Protein AF-A1VW97-F1 (afdb_monomer_lite)

Sequence (155 aa):
MSLYVEIIRVFLGFLQIPGGCFDFFSPDPTQETAMPTPLPKNRLFPLTAEDKTRLQNLAPLFDIHFRKMDEQTCVLRTMAGAGALELKLPASLAYRRLLSELCEKTVPWIPFHLKESCRDSLLGRSDANLARVAVLYARDRKATRARAAISLCLL

Secondary structure (DSSP, 8-state):
--THHHHHHHHSSS-----------PPP-----------------PPPHHHHHHHHHHGGGGTEEEEE-SSSEEEEEEEETTEEEEEEEEHHHHHHHHHHHHHHHHTTTS---TTS-HHHHHHTS-HHHHHHHHHHHHHHHHHHHHHHHHHHHT-

Structure (mmCIF, N/CA/C/O backbone):
data_AF-A1VW97-F1
#
_entry.id   AF-A1VW97-F1
#
loop_
_atom_site.group_PDB
_atom_site.id
_atom_site.type_symbol
_atom_site.label_atom_id
_atom_site.label_alt_id
_atom_site.label_comp_id
_atom_site.label_asym_id
_atom_site.label_entity_id
_atom_site.label_seq_id
_atom_site.pdbx_PDB_ins_code
_atom_site.Cartn_x
_atom_site.Cartn_y
_atom_site.Cartn_z
_atom_site.occupancy
_atom_site.B_iso_or_equiv
_atom_site.auth_seq_id
_atom_site.auth_comp_id
_atom_site.auth_asym_id
_atom_site.auth_atom_id
_atom_site.pdbx_PDB_model_num
ATOM 1 N N . MET A 1 1 ? -22.162 -6.004 -5.703 1.00 46.34 1 MET A N 1
ATOM 2 C CA . MET A 1 1 ? -20.937 -5.334 -5.210 1.00 46.34 1 MET A CA 1
ATOM 3 C C . MET A 1 1 ? -20.134 -6.311 -4.366 1.00 46.34 1 MET A C 1
ATOM 5 O O . MET A 1 1 ? -20.513 -6.545 -3.229 1.00 46.34 1 MET A O 1
ATOM 9 N N . SER A 1 2 ? -19.072 -6.914 -4.904 1.00 34.50 2 SER A N 1
ATOM 10 C CA . SER A 1 2 ? -18.100 -7.643 -4.076 1.00 34.50 2 SER A CA 1
ATOM 11 C C . SER A 1 2 ? -16.770 -7.796 -4.822 1.00 34.50 2 SER A C 1
ATOM 13 O O . SER A 1 2 ? -16.528 -8.800 -5.483 1.00 34.50 2 SER A O 1
ATOM 15 N N . LEU A 1 3 ? -15.903 -6.780 -4.728 1.00 37.59 3 LEU A N 1
ATOM 16 C CA . LEU A 1 3 ? -14.543 -6.802 -5.300 1.00 37.59 3 LEU A CA 1
ATOM 17 C C . LEU A 1 3 ? -13.615 -7.846 -4.636 1.00 37.59 3 LEU A C 1
ATOM 19 O O . LEU A 1 3 ? -12.496 -8.045 -5.092 1.00 37.59 3 LEU A O 1
ATOM 23 N N . TYR A 1 4 ? -14.063 -8.523 -3.573 1.00 39.34 4 TYR A N 1
ATOM 24 C CA . TYR A 1 4 ? -13.281 -9.543 -2.865 1.00 39.34 4 TYR A CA 1
ATOM 25 C C . TYR A 1 4 ? -13.333 -10.934 -3.515 1.00 39.34 4 TYR A C 1
ATOM 27 O O . TYR A 1 4 ? -12.483 -11.768 -3.220 1.00 39.34 4 TYR A O 1
ATOM 35 N N . VAL A 1 5 ? -14.290 -11.193 -4.415 1.00 39.53 5 VAL A N 1
ATOM 36 C CA . VAL A 1 5 ? -14.403 -12.500 -5.092 1.00 39.53 5 VAL A CA 1
ATOM 37 C C . VAL A 1 5 ? -13.534 -12.568 -6.356 1.00 39.53 5 VAL A C 1
ATOM 39 O O . VAL A 1 5 ? -13.124 -13.655 -6.751 1.00 39.53 5 VAL A O 1
ATOM 42 N N . GLU A 1 6 ? -13.176 -11.433 -6.966 1.00 34.69 6 GLU A N 1
ATOM 43 C CA . GLU A 1 6 ? -12.365 -11.448 -8.194 1.00 34.69 6 GLU A CA 1
ATOM 44 C C . GLU A 1 6 ? -10.866 -11.635 -7.950 1.00 34.69 6 GLU A C 1
ATOM 46 O O . GLU A 1 6 ? -10.216 -12.332 -8.723 1.00 34.69 6 GLU A O 1
ATOM 51 N N . ILE A 1 7 ? -10.314 -11.128 -6.846 1.00 44.75 7 ILE A N 1
ATOM 52 C CA . ILE A 1 7 ? -8.868 -11.256 -6.585 1.00 44.75 7 ILE A CA 1
ATOM 53 C C . ILE A 1 7 ? -8.488 -12.711 -6.249 1.00 44.75 7 ILE A C 1
ATOM 55 O O . ILE A 1 7 ? -7.421 -13.182 -6.636 1.00 44.75 7 ILE A O 1
ATOM 59 N N . ILE A 1 8 ? -9.392 -13.473 -5.622 1.00 40.94 8 ILE A N 1
ATOM 60 C CA . ILE A 1 8 ? -9.174 -14.905 -5.349 1.00 40.94 8 ILE A CA 1
ATOM 61 C C . ILE A 1 8 ? -9.457 -15.769 -6.592 1.00 40.94 8 ILE A C 1
ATOM 63 O O . ILE A 1 8 ? -8.837 -16.819 -6.763 1.00 40.94 8 ILE A O 1
ATOM 67 N N . ARG A 1 9 ? -10.322 -15.320 -7.516 1.00 35.47 9 ARG A N 1
ATOM 68 C CA . ARG A 1 9 ? -10.568 -16.043 -8.777 1.00 35.47 9 ARG A CA 1
ATOM 69 C C . ARG A 1 9 ? -9.397 -15.986 -9.755 1.00 35.47 9 ARG A C 1
ATOM 71 O O . ARG A 1 9 ? -9.195 -16.956 -10.476 1.00 35.47 9 ARG A O 1
ATOM 78 N N . VAL A 1 10 ? -8.596 -14.919 -9.745 1.00 42.53 10 VAL A N 1
ATOM 79 C CA . VAL A 1 10 ? -7.371 -14.860 -10.564 1.00 42.53 10 VAL A CA 1
ATOM 80 C C . VAL A 1 10 ? -6.292 -15.815 -10.028 1.00 42.53 10 VAL A C 1
ATOM 82 O O . VAL A 1 10 ? -5.558 -16.409 -10.812 1.00 42.53 10 VAL A O 1
ATOM 85 N N . PHE A 1 11 ? -6.237 -16.049 -8.712 1.00 40.16 11 PHE A N 1
ATOM 86 C CA . PHE A 1 11 ? -5.213 -16.905 -8.095 1.00 40.16 11 PHE A CA 1
ATOM 87 C C . PHE A 1 11 ? -5.490 -18.416 -8.172 1.00 40.16 11 PHE A C 1
ATOM 89 O O . PHE A 1 11 ? -4.548 -19.202 -8.122 1.00 40.16 11 PHE A O 1
ATOM 96 N N . LEU A 1 12 ? -6.746 -18.845 -8.335 1.00 42.97 12 LEU A N 1
ATOM 97 C CA . LEU A 1 12 ? -7.106 -20.271 -8.454 1.00 42.97 12 LEU A CA 1
ATOM 98 C C . LEU A 1 12 ? -7.302 -20.757 -9.903 1.00 42.97 12 LEU A C 1
ATOM 100 O O . LEU A 1 12 ? -7.566 -21.936 -10.114 1.00 42.97 12 LEU A O 1
ATOM 104 N N . GLY A 1 13 ? -7.147 -19.885 -10.906 1.00 35.50 13 GLY A N 1
ATOM 105 C CA . GLY A 1 13 ? -7.298 -20.238 -12.326 1.00 35.50 13 GLY A CA 1
ATOM 106 C C . GLY A 1 13 ? -6.048 -20.809 -13.010 1.00 35.50 13 GLY A C 1
ATOM 107 O O . GLY A 1 13 ? -6.126 -21.168 -14.179 1.00 35.50 13 GLY A O 1
ATOM 108 N N . PHE A 1 14 ? -4.903 -20.890 -12.321 1.00 41.31 14 PHE A N 1
ATOM 109 C CA . PHE A 1 14 ? -3.604 -21.224 -12.933 1.00 41.31 14 PHE A CA 1
ATOM 110 C C . PHE A 1 14 ? -3.023 -22.601 -12.562 1.00 41.31 14 PHE A C 1
ATOM 112 O O . PHE A 1 14 ? -1.877 -22.891 -12.894 1.00 41.31 14 PHE A O 1
ATOM 119 N N . LEU A 1 15 ? -3.800 -23.484 -11.928 1.00 39.78 15 LEU A N 1
ATOM 120 C CA . LEU A 1 15 ? -3.417 -24.888 -11.713 1.00 39.78 15 LEU A CA 1
ATOM 121 C C . LEU A 1 15 ? -4.240 -25.808 -12.617 1.00 39.78 15 LEU A C 1
ATOM 123 O O . LEU A 1 15 ? -5.066 -26.600 -12.175 1.00 39.78 15 LEU A O 1
ATOM 127 N N . GLN A 1 16 ? -4.004 -25.680 -13.920 1.00 37.78 16 GLN A N 1
ATOM 128 C CA . GLN A 1 16 ? -4.464 -26.637 -14.918 1.00 37.78 16 GLN A CA 1
ATOM 129 C C . GLN A 1 16 ? -3.447 -27.785 -14.960 1.00 37.78 16 GLN A C 1
ATOM 131 O O . GLN A 1 16 ? -2.456 -27.736 -15.684 1.00 37.78 16 GLN A O 1
ATOM 136 N N . ILE A 1 17 ? -3.657 -28.794 -14.113 1.00 43.38 17 ILE A N 1
ATOM 137 C CA . ILE A 1 17 ? -2.940 -30.072 -14.185 1.00 43.38 17 ILE A CA 1
ATOM 138 C C . ILE A 1 17 ? -3.650 -30.920 -15.253 1.00 43.38 17 ILE A C 1
ATOM 140 O O . ILE A 1 17 ? -4.843 -31.191 -15.097 1.00 43.38 17 ILE A O 1
ATOM 144 N N . PRO A 1 18 ? -2.983 -31.336 -16.345 1.00 39.66 18 PRO A N 1
ATOM 145 C CA . PRO A 1 18 ? -3.565 -32.267 -17.294 1.00 39.66 18 PRO A CA 1
ATOM 146 C C . PRO A 1 18 ? -3.349 -33.696 -16.783 1.00 39.66 18 PRO A C 1
ATOM 148 O O . PRO A 1 18 ? -2.216 -34.129 -16.596 1.00 39.66 18 PRO A O 1
ATOM 151 N N . GLY A 1 19 ? -4.439 -34.438 -16.600 1.00 45.88 19 GLY A N 1
ATOM 152 C CA . GLY A 1 19 ? -4.399 -35.889 -16.415 1.00 45.88 19 GLY A CA 1
ATOM 153 C C . GLY A 1 19 ? -4.612 -36.354 -14.976 1.00 45.88 19 GLY A C 1
ATOM 154 O O . GLY A 1 19 ? -3.752 -36.207 -14.116 1.00 45.88 19 GLY A O 1
ATOM 155 N N . GLY A 1 20 ? -5.761 -36.985 -14.746 1.00 37.09 20 GLY A N 1
ATOM 156 C CA . GLY A 1 20 ? -6.056 -37.747 -13.536 1.00 37.09 20 GLY A CA 1
ATOM 157 C C . GLY A 1 20 ? -7.517 -38.181 -13.535 1.00 37.09 20 GLY A C 1
ATOM 158 O O . GLY A 1 20 ? -8.399 -37.329 -13.543 1.00 37.09 20 GLY A O 1
ATOM 159 N N . CYS A 1 21 ? -7.752 -39.490 -13.612 1.00 38.28 21 CYS A N 1
ATOM 160 C CA . CYS A 1 21 ? -9.051 -40.138 -13.785 1.00 38.28 21 CYS A CA 1
ATOM 161 C C . CYS A 1 21 ? -10.133 -39.646 -12.813 1.00 38.28 21 CYS A C 1
ATOM 163 O O . CYS A 1 21 ? -9.917 -39.569 -11.606 1.00 38.28 21 CYS A O 1
ATOM 165 N N . PHE A 1 22 ? -11.320 -39.380 -13.359 1.00 38.72 22 PHE A N 1
ATOM 166 C CA . PHE A 1 22 ? -12.561 -39.254 -12.605 1.00 38.72 22 PHE A CA 1
ATOM 167 C C . PHE A 1 22 ? -13.099 -40.662 -12.343 1.00 38.72 22 PHE A C 1
ATOM 169 O O . PHE A 1 22 ? -13.607 -41.288 -13.271 1.00 38.72 22 PHE A O 1
ATOM 176 N N . ASP A 1 23 ? -13.011 -41.132 -11.099 1.00 36.16 23 ASP A N 1
ATOM 177 C CA . ASP A 1 23 ? -13.834 -42.247 -10.643 1.00 36.16 23 ASP A CA 1
ATOM 178 C C . ASP A 1 23 ? -15.047 -41.735 -9.864 1.00 36.16 23 ASP A C 1
ATOM 180 O O . ASP A 1 23 ? -14.998 -40.847 -9.011 1.00 36.16 23 ASP A O 1
ATOM 184 N N . PHE A 1 24 ? -16.159 -42.310 -10.282 1.00 44.72 24 PHE A N 1
ATOM 185 C CA . PHE A 1 24 ? -17.548 -42.018 -10.008 1.00 44.72 24 PHE A CA 1
ATOM 186 C C . PHE A 1 24 ? -17.894 -42.409 -8.562 1.00 44.72 24 PHE A C 1
ATOM 188 O O . PHE A 1 24 ? -17.973 -43.595 -8.250 1.00 44.72 24 PHE A O 1
ATOM 195 N N . PHE A 1 25 ? -18.119 -41.438 -7.671 1.00 40.59 25 PHE A N 1
ATOM 196 C CA . PHE A 1 25 ? -18.694 -41.715 -6.350 1.00 40.59 25 PHE A CA 1
ATOM 197 C C . PHE A 1 25 ? -20.205 -41.465 -6.369 1.00 40.59 25 PHE A C 1
ATOM 199 O O . PHE A 1 25 ? -20.674 -40.344 -6.564 1.00 40.59 25 PHE A O 1
ATOM 206 N N . SER A 1 26 ? -20.945 -42.558 -6.192 1.00 43.16 26 SER A N 1
ATOM 207 C CA . SER A 1 26 ? -22.398 -42.612 -6.020 1.00 43.16 26 SER A CA 1
ATOM 208 C C . SER A 1 26 ? -22.836 -41.851 -4.754 1.00 43.16 26 SER A C 1
ATOM 210 O O . SER A 1 26 ? -22.103 -41.877 -3.763 1.00 43.16 26 SER A O 1
ATOM 212 N N . PRO A 1 27 ? -24.010 -41.192 -4.738 1.00 43.56 27 PRO A N 1
ATOM 213 C CA . PRO A 1 27 ? -24.479 -40.440 -3.580 1.00 43.56 27 PRO A CA 1
ATOM 214 C C . PRO A 1 27 ? -25.175 -41.363 -2.568 1.00 43.56 27 PRO A C 1
ATOM 216 O O . PRO A 1 27 ? -26.145 -42.039 -2.906 1.00 43.56 27 PRO A O 1
ATOM 219 N N . ASP A 1 28 ? -24.711 -41.353 -1.321 1.00 39.28 28 ASP A N 1
ATOM 220 C CA . ASP A 1 28 ? -25.393 -41.974 -0.180 1.00 39.28 28 ASP A CA 1
ATOM 221 C C . ASP A 1 28 ? -26.266 -40.907 0.525 1.00 39.28 28 ASP A C 1
ATOM 223 O O . ASP A 1 28 ? -25.743 -39.845 0.890 1.00 39.28 28 ASP A O 1
ATOM 227 N N . PRO A 1 29 ? -27.592 -41.094 0.685 1.00 54.50 29 PRO A N 1
ATOM 228 C CA . PRO A 1 29 ? -28.479 -40.070 1.217 1.00 54.50 29 PRO A CA 1
ATOM 229 C C . PRO A 1 29 ? -28.611 -40.216 2.735 1.00 54.50 29 PRO A C 1
ATOM 231 O O . PRO A 1 29 ? -29.599 -40.742 3.235 1.00 54.50 29 PRO A O 1
ATOM 234 N N . THR A 1 30 ? -27.642 -39.698 3.488 1.00 50.25 30 THR A N 1
ATOM 235 C CA . THR A 1 30 ? -27.843 -39.423 4.921 1.00 50.25 30 THR A CA 1
ATOM 236 C C . THR A 1 30 ? -27.219 -38.076 5.274 1.00 50.25 30 THR A C 1
ATOM 238 O O . THR A 1 30 ? -26.149 -37.987 5.869 1.00 50.25 30 THR A O 1
ATOM 241 N N . GLN A 1 31 ? -27.865 -36.992 4.834 1.00 46.84 31 GLN A N 1
ATOM 242 C CA . GLN A 1 31 ? -27.467 -35.633 5.194 1.00 46.84 31 GLN A CA 1
ATOM 243 C C . GLN A 1 31 ? -28.031 -35.302 6.579 1.00 46.84 31 GLN A C 1
ATOM 245 O O . GLN A 1 31 ? -29.148 -34.813 6.733 1.00 46.84 31 GLN A O 1
ATOM 250 N N . GLU A 1 32 ? -27.235 -35.619 7.593 1.00 43.28 32 GLU A N 1
ATOM 251 C CA . GLU A 1 32 ? -27.367 -35.082 8.938 1.00 43.28 32 GLU A CA 1
ATOM 252 C C . GLU A 1 32 ? -27.196 -33.557 8.869 1.00 43.28 32 GLU A C 1
ATOM 254 O O . GLU A 1 32 ? -26.229 -33.030 8.309 1.00 43.28 32 GLU A O 1
ATOM 259 N N . THR A 1 33 ? -28.198 -32.845 9.372 1.00 49.75 33 THR A N 1
ATOM 260 C CA . THR A 1 33 ? -28.360 -31.394 9.307 1.00 49.75 33 THR A CA 1
ATOM 261 C C . THR A 1 33 ? -27.271 -30.688 10.121 1.00 49.75 33 THR A C 1
ATOM 263 O O . THR A 1 33 ? -27.491 -30.272 11.257 1.00 49.75 33 THR A O 1
ATOM 266 N N . ALA A 1 34 ? -26.076 -30.535 9.550 1.00 48.59 34 ALA A N 1
ATOM 267 C CA . ALA A 1 34 ? -25.044 -29.678 10.112 1.00 48.59 34 ALA A CA 1
ATOM 268 C C . ALA A 1 34 ? -25.552 -28.229 10.093 1.00 48.59 34 ALA A C 1
ATOM 270 O O . ALA A 1 34 ? -25.760 -27.634 9.033 1.00 48.59 34 ALA A O 1
ATOM 271 N N . MET A 1 35 ? -25.793 -27.677 11.285 1.00 54.12 35 MET A N 1
ATOM 272 C CA . MET A 1 35 ? -26.151 -26.275 11.478 1.00 54.12 35 MET A CA 1
ATOM 273 C C . MET A 1 35 ? -25.212 -25.360 10.677 1.00 54.12 35 MET A C 1
ATOM 275 O O . MET A 1 35 ? -24.000 -25.592 10.677 1.00 54.12 35 MET A O 1
ATOM 279 N N . PRO A 1 36 ? -25.724 -24.288 10.043 1.00 50.81 36 PRO A N 1
ATOM 280 C CA . PRO A 1 36 ? -24.873 -23.283 9.436 1.00 50.81 36 PRO A CA 1
ATOM 281 C C . PRO A 1 36 ? -24.044 -22.638 10.544 1.00 50.81 36 PRO A C 1
ATOM 283 O O . PRO A 1 36 ? -24.543 -21.833 11.332 1.00 50.81 36 PRO A O 1
ATOM 286 N N . THR A 1 37 ? -22.768 -23.014 10.614 1.00 53.78 37 THR A N 1
ATOM 287 C CA . THR A 1 37 ? -21.763 -22.326 11.416 1.00 53.78 37 THR A CA 1
ATOM 288 C C . THR A 1 37 ? -21.890 -20.838 11.096 1.00 53.78 37 THR A C 1
ATOM 290 O O . THR A 1 37 ? -21.749 -20.472 9.924 1.00 53.78 37 THR A O 1
ATOM 293 N N . PRO A 1 38 ? -22.201 -19.966 12.071 1.00 47.72 38 PRO A N 1
ATOM 294 C CA . PRO A 1 38 ? -22.307 -18.546 11.805 1.00 47.72 38 PRO A CA 1
ATOM 295 C C . PRO A 1 38 ? -20.960 -18.078 11.263 1.00 47.72 38 PRO A C 1
ATOM 297 O O . PRO A 1 38 ? -19.954 -18.068 11.975 1.00 47.72 38 PRO A O 1
ATOM 300 N N . LEU A 1 39 ? -20.965 -17.735 9.972 1.00 49.28 39 LEU A N 1
ATOM 301 C CA . LEU A 1 39 ? -19.888 -17.052 9.267 1.00 49.28 39 LEU A CA 1
ATOM 302 C C . LEU A 1 39 ? -19.319 -16.000 10.222 1.00 49.28 39 LEU A C 1
ATOM 304 O O . LEU A 1 39 ? -20.113 -15.223 10.771 1.00 49.28 39 LEU A O 1
ATOM 308 N N . PRO A 1 40 ? -18.000 -15.990 10.491 1.00 46.59 40 PRO A N 1
ATOM 309 C CA . PRO A 1 40 ? -17.428 -15.086 11.471 1.00 46.59 40 PRO A CA 1
ATOM 310 C C . PRO A 1 40 ? -17.867 -13.671 11.112 1.00 46.59 40 PRO A C 1
ATOM 312 O O . PRO A 1 40 ? -17.482 -13.145 10.068 1.00 46.59 40 PRO A O 1
ATOM 315 N N . LYS A 1 41 ? -18.734 -13.096 11.966 1.00 41.94 41 LYS A N 1
ATOM 316 C CA . LYS A 1 41 ? -19.174 -11.699 11.909 1.00 41.94 41 LYS A CA 1
ATOM 317 C C . LYS A 1 41 ? -17.957 -10.890 11.525 1.00 41.94 41 LYS A C 1
ATOM 319 O O . LYS A 1 41 ? -17.004 -10.915 12.300 1.00 41.94 41 LYS A O 1
ATOM 324 N N . ASN A 1 42 ? -18.004 -10.250 10.353 1.00 43.62 42 ASN A N 1
ATOM 325 C CA . ASN A 1 42 ? -16.989 -9.344 9.829 1.00 43.62 42 ASN A CA 1
ATOM 326 C C . ASN A 1 42 ? -16.371 -8.563 10.988 1.00 43.62 42 ASN A C 1
ATOM 328 O O . ASN A 1 42 ? -16.912 -7.537 11.408 1.00 43.62 42 ASN A O 1
ATOM 332 N N . ARG A 1 43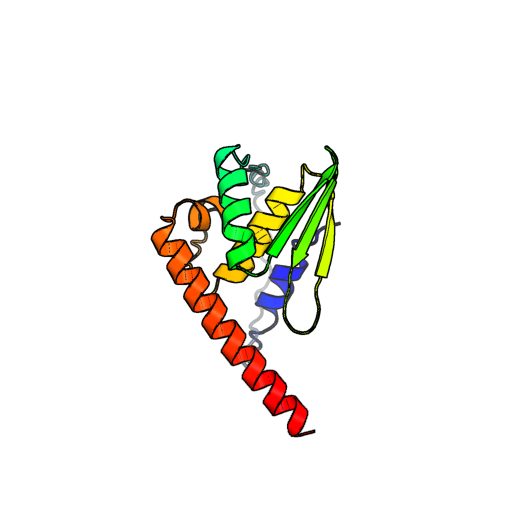 ? -15.268 -9.073 11.548 1.00 46.97 43 ARG A N 1
ATOM 333 C CA . ARG A 1 43 ? -14.504 -8.369 12.565 1.00 46.97 43 ARG A CA 1
ATOM 334 C C . ARG A 1 43 ? -13.780 -7.314 11.768 1.00 46.97 43 ARG A C 1
ATOM 336 O O . ARG A 1 43 ? -12.686 -7.520 11.260 1.00 46.97 43 ARG A O 1
ATOM 343 N N . LEU A 1 44 ? -14.491 -6.217 11.542 1.00 58.06 44 LEU A N 1
ATOM 344 C CA . LEU A 1 44 ? -13.943 -4.995 11.011 1.00 58.06 44 LEU A CA 1
ATOM 345 C C . LEU A 1 44 ? -12.897 -4.563 12.025 1.00 58.06 44 LEU A C 1
ATOM 347 O O . LEU A 1 44 ? -13.248 -3.918 13.004 1.00 58.06 44 LEU A O 1
ATOM 351 N N . PHE A 1 45 ? -11.648 -4.984 11.835 1.00 65.00 45 PHE A N 1
ATOM 352 C CA . PHE A 1 45 ? -10.551 -4.569 12.693 1.00 65.00 45 PHE A CA 1
ATOM 353 C C . PHE A 1 45 ? -10.470 -3.042 12.604 1.00 65.00 45 PHE A C 1
ATOM 355 O O . PHE A 1 45 ? -10.189 -2.506 11.523 1.00 65.00 45 PHE A O 1
ATOM 362 N N . PRO A 1 46 ? -10.826 -2.317 13.679 1.00 79.06 46 PRO A N 1
ATOM 363 C CA . PRO A 1 46 ? -10.827 -0.871 13.631 1.00 79.06 46 PRO A CA 1
ATOM 364 C C . PRO A 1 46 ? -9.370 -0.414 13.591 1.00 79.06 46 PRO A C 1
ATOM 366 O O . PRO A 1 46 ? -8.585 -0.731 14.481 1.00 79.06 46 PRO A O 1
ATOM 369 N N . LEU A 1 47 ? -9.004 0.313 12.536 1.00 84.62 47 LEU A N 1
ATOM 370 C CA . LEU A 1 47 ? -7.698 0.962 12.455 1.00 84.62 47 LEU A CA 1
ATOM 371 C C . LEU A 1 47 ? -7.643 2.072 13.503 1.00 84.62 47 LEU A C 1
ATOM 373 O O . LEU A 1 47 ? -8.484 2.981 13.485 1.00 84.62 47 LEU A O 1
ATOM 377 N N . THR A 1 48 ? -6.659 1.994 14.396 1.00 89.81 48 THR A N 1
ATOM 378 C CA . THR A 1 48 ? -6.419 3.028 15.406 1.00 89.81 48 THR A CA 1
ATOM 379 C C . THR A 1 48 ? -5.926 4.314 14.736 1.00 89.81 48 THR A C 1
ATOM 381 O O . THR A 1 48 ? -5.583 4.334 13.551 1.00 89.81 48 THR A O 1
ATOM 384 N N . ALA A 1 49 ? -5.910 5.427 15.472 1.00 89.56 49 ALA A N 1
ATOM 385 C CA . ALA A 1 49 ? -5.329 6.669 14.958 1.00 89.56 49 ALA A CA 1
ATOM 386 C C . ALA A 1 49 ? -3.839 6.493 14.610 1.00 89.56 49 ALA A C 1
ATOM 388 O O . ALA A 1 49 ? -3.390 6.974 13.573 1.00 89.56 49 ALA A O 1
ATOM 389 N N . GLU A 1 50 ? -3.108 5.736 15.428 1.00 90.56 50 GLU A N 1
ATOM 390 C CA . GLU A 1 50 ? -1.701 5.406 15.201 1.00 90.56 50 GLU A CA 1
ATOM 391 C C . GLU A 1 50 ? -1.502 4.587 13.920 1.00 90.56 50 GLU A C 1
ATOM 393 O O . GLU A 1 50 ? -0.663 4.944 13.093 1.00 90.56 50 GLU A O 1
ATOM 398 N N . ASP A 1 51 ? -2.329 3.560 13.694 1.00 90.75 51 ASP A N 1
ATOM 399 C CA . ASP A 1 51 ? -2.268 2.754 12.471 1.00 90.75 51 ASP A CA 1
ATOM 400 C C . ASP A 1 51 ? -2.457 3.620 11.227 1.00 90.75 51 ASP A C 1
ATOM 402 O O . ASP A 1 51 ? -1.745 3.471 10.237 1.00 90.75 51 ASP A O 1
ATOM 406 N N . LYS A 1 52 ? -3.417 4.551 11.270 1.00 91.44 52 LYS A N 1
ATOM 407 C CA . LYS A 1 52 ? -3.698 5.463 10.154 1.00 91.44 52 LYS A CA 1
ATOM 408 C C . LYS A 1 52 ? -2.493 6.343 9.839 1.00 91.44 52 LYS A C 1
ATOM 410 O O . LYS A 1 52 ? -2.151 6.480 8.666 1.00 91.44 52 LYS A O 1
ATOM 415 N N . THR A 1 53 ? -1.847 6.895 10.863 1.00 92.38 53 THR A N 1
ATOM 416 C CA . THR A 1 53 ? -0.629 7.699 10.709 1.00 92.38 53 THR A CA 1
ATOM 417 C C . THR A 1 53 ? 0.511 6.858 10.139 1.00 92.38 53 THR A C 1
ATOM 419 O O . THR A 1 53 ? 1.152 7.263 9.170 1.00 92.38 53 THR A O 1
ATOM 422 N N . ARG A 1 54 ? 0.728 5.646 10.664 1.00 93.19 54 ARG A N 1
ATOM 423 C CA . ARG A 1 54 ? 1.764 4.737 10.148 1.00 93.19 54 ARG A CA 1
ATOM 424 C C . ARG A 1 54 ? 1.514 4.362 8.688 1.00 93.19 54 ARG A C 1
ATOM 426 O O . ARG A 1 54 ? 2.430 4.449 7.878 1.00 93.19 54 ARG A O 1
ATOM 433 N N . LEU A 1 55 ? 0.278 4.028 8.316 1.00 92.81 55 LEU A N 1
ATOM 434 C CA . LEU A 1 55 ? -0.087 3.722 6.927 1.00 92.81 55 LEU A CA 1
ATOM 435 C C . LEU A 1 55 ? 0.17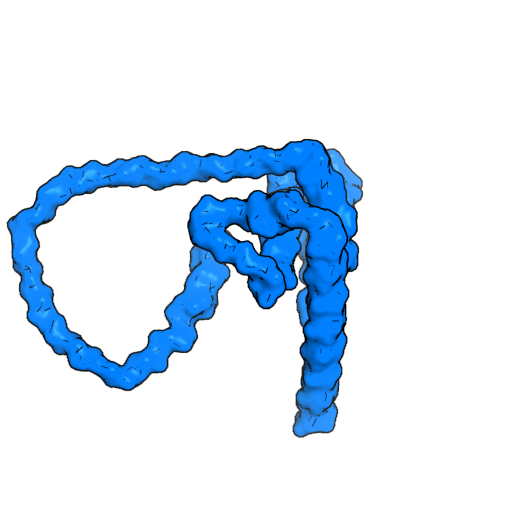3 4.903 5.985 1.00 92.81 55 LEU A C 1
ATOM 437 O O . LEU A 1 55 ? 0.668 4.698 4.880 1.00 92.81 55 LEU A O 1
ATOM 441 N N . GLN A 1 56 ? -0.125 6.131 6.414 1.00 93.31 56 GLN A N 1
ATOM 442 C CA . GLN A 1 56 ? 0.162 7.334 5.629 1.00 93.31 56 GLN A CA 1
ATOM 443 C C . GLN A 1 56 ? 1.663 7.546 5.420 1.00 93.31 56 GLN A C 1
ATOM 445 O O . GLN A 1 56 ? 2.072 7.901 4.318 1.00 93.31 56 GLN A O 1
ATOM 450 N N . ASN A 1 57 ? 2.477 7.274 6.441 1.00 93.44 57 ASN A N 1
ATOM 451 C CA . ASN A 1 57 ? 3.933 7.377 6.350 1.00 93.44 57 ASN A CA 1
ATOM 452 C C . ASN A 1 57 ? 4.542 6.288 5.452 1.00 93.44 57 ASN A C 1
ATOM 454 O O . ASN A 1 57 ? 5.533 6.532 4.768 1.00 93.44 57 ASN A O 1
ATOM 458 N N . LEU A 1 58 ? 3.940 5.094 5.425 1.00 93.25 58 LEU A N 1
ATOM 459 C CA . LEU A 1 58 ? 4.386 3.979 4.585 1.00 93.25 58 LEU A CA 1
ATOM 460 C C . LEU A 1 58 ? 3.961 4.130 3.123 1.00 93.25 58 LEU A C 1
ATOM 462 O O . LEU A 1 58 ? 4.721 3.756 2.235 1.00 93.25 58 LEU A O 1
ATOM 466 N N . ALA A 1 59 ? 2.777 4.686 2.858 1.00 93.31 59 ALA A N 1
ATOM 467 C CA . ALA A 1 59 ? 2.226 4.882 1.515 1.00 93.31 59 ALA A CA 1
ATOM 468 C C . ALA A 1 59 ? 3.245 5.385 0.463 1.00 93.31 59 ALA A C 1
ATOM 470 O O . ALA A 1 59 ? 3.395 4.721 -0.571 1.00 93.31 59 ALA A O 1
ATOM 471 N N . PRO A 1 60 ? 4.003 6.480 0.699 1.00 92.81 60 PRO A N 1
ATOM 472 C CA . PRO A 1 60 ? 4.953 6.992 -0.288 1.00 92.81 60 PRO A CA 1
ATOM 473 C C . PRO A 1 60 ? 6.108 6.028 -0.586 1.00 92.81 60 PRO A C 1
ATOM 475 O O . PRO A 1 60 ? 6.627 6.043 -1.700 1.00 92.81 60 PRO A O 1
ATOM 478 N N . LEU A 1 61 ? 6.483 5.152 0.353 1.00 92.50 61 LEU A N 1
ATOM 479 C CA . LEU A 1 61 ? 7.544 4.157 0.148 1.00 92.50 61 LEU A CA 1
ATOM 480 C C . LEU A 1 61 ? 7.156 3.079 -0.877 1.00 92.50 61 LEU A C 1
ATOM 482 O O . LEU A 1 61 ? 8.024 2.418 -1.443 1.00 92.50 61 LEU A O 1
ATOM 486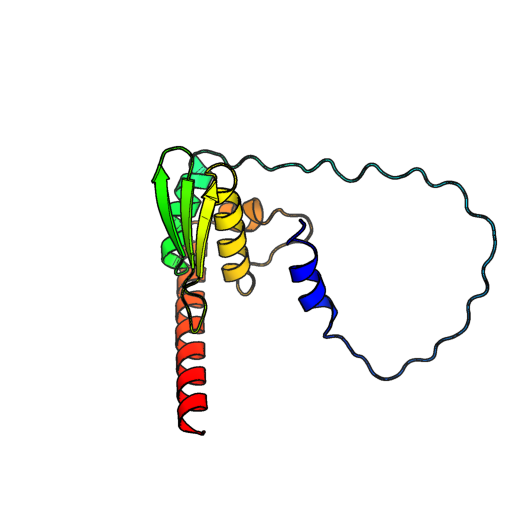 N N . PHE A 1 62 ? 5.856 2.926 -1.130 1.00 91.25 62 PHE A N 1
ATOM 487 C CA . PHE A 1 62 ? 5.283 1.937 -2.040 1.00 91.25 62 PHE A CA 1
ATOM 488 C C . PHE A 1 62 ? 4.597 2.583 -3.257 1.00 91.25 62 PHE A C 1
ATOM 490 O O . PHE A 1 62 ? 3.748 1.968 -3.905 1.00 91.25 62 PHE A O 1
ATOM 497 N N . ASP A 1 63 ? 4.970 3.827 -3.588 1.00 90.94 63 ASP A N 1
ATOM 498 C CA . ASP A 1 63 ? 4.383 4.632 -4.670 1.00 90.94 63 ASP A CA 1
ATOM 499 C C . ASP A 1 63 ? 2.858 4.800 -4.580 1.00 90.94 63 ASP A C 1
ATOM 501 O O . ASP A 1 63 ? 2.144 4.796 -5.595 1.00 90.94 63 ASP A O 1
ATOM 505 N N . ILE A 1 64 ? 2.352 4.914 -3.354 1.00 93.19 64 ILE A N 1
ATOM 506 C CA . ILE A 1 64 ? 0.956 5.227 -3.086 1.00 93.19 64 ILE A CA 1
ATOM 507 C C . ILE A 1 64 ? 0.891 6.663 -2.578 1.00 93.19 64 ILE A C 1
ATOM 509 O O . ILE A 1 64 ? 1.447 7.006 -1.536 1.00 93.19 64 ILE A O 1
ATOM 513 N N . HIS A 1 65 ? 0.172 7.510 -3.301 1.00 92.50 65 HIS A N 1
ATOM 514 C CA . HIS A 1 65 ? -0.141 8.859 -2.864 1.00 92.50 65 HIS A CA 1
ATOM 515 C C . HIS A 1 65 ? -1.523 8.863 -2.227 1.00 92.50 65 HIS A C 1
ATOM 517 O O . HIS A 1 65 ? -2.532 8.615 -2.887 1.00 92.50 65 HIS A O 1
ATOM 523 N N . PHE A 1 66 ? -1.565 9.159 -0.935 1.00 92.62 66 PHE A N 1
ATOM 524 C CA . PHE A 1 66 ? -2.803 9.300 -0.187 1.00 92.62 66 PHE A CA 1
ATOM 525 C C . PHE A 1 66 ? -3.017 10.769 0.163 1.00 92.62 66 PHE A C 1
ATOM 527 O O . PHE A 1 66 ? -2.184 11.376 0.834 1.00 92.62 66 PHE A O 1
ATOM 534 N N . ARG A 1 67 ? -4.135 11.349 -0.274 1.00 92.00 67 ARG A N 1
ATOM 535 C CA . ARG A 1 67 ? -4.475 12.749 -0.006 1.00 92.00 67 ARG A CA 1
ATOM 536 C C . ARG A 1 67 ? -5.900 12.854 0.511 1.00 92.00 67 ARG A C 1
ATOM 538 O O . ARG A 1 67 ? -6.829 12.365 -0.120 1.00 92.00 67 ARG A O 1
ATOM 545 N N . LYS A 1 68 ? -6.090 13.538 1.636 1.00 89.81 68 LYS A N 1
ATOM 546 C CA . LYS A 1 68 ? -7.422 13.916 2.118 1.00 89.81 68 LYS A CA 1
ATOM 547 C C . LYS A 1 68 ? -7.870 15.179 1.371 1.00 89.81 68 LYS A C 1
ATOM 549 O O . LYS A 1 68 ? -7.106 16.140 1.320 1.00 89.81 68 LYS A O 1
ATOM 554 N N . MET A 1 69 ? -9.045 15.146 0.742 1.00 89.12 69 MET A N 1
ATOM 555 C CA . MET A 1 69 ? -9.597 16.289 -0.006 1.00 89.12 69 MET A CA 1
ATOM 556 C C . MET A 1 69 ? -10.523 17.120 0.878 1.00 89.12 69 MET A C 1
ATOM 558 O O . MET A 1 69 ? -10.400 18.338 0.926 1.00 89.12 69 MET A O 1
ATOM 562 N N . ASP A 1 70 ? -11.410 16.444 1.598 1.00 90.88 70 ASP A N 1
ATOM 563 C CA . ASP A 1 70 ? -12.354 17.030 2.543 1.00 90.88 70 ASP A CA 1
ATOM 564 C C . ASP A 1 70 ? -12.510 16.080 3.752 1.00 90.88 70 ASP A C 1
ATOM 566 O O . ASP A 1 70 ? -11.778 15.094 3.890 1.00 90.88 70 ASP A O 1
ATOM 570 N N . GLU A 1 71 ? -13.425 16.368 4.679 1.00 85.31 71 GLU A N 1
ATOM 571 C CA . GLU A 1 71 ? -13.638 15.513 5.854 1.00 85.31 71 GLU A CA 1
ATOM 572 C C . GLU A 1 71 ? -14.156 14.108 5.521 1.00 85.31 71 GLU A C 1
ATOM 574 O O . GLU A 1 71 ? -13.904 13.168 6.280 1.00 85.31 71 GLU A O 1
ATOM 579 N N . GLN A 1 72 ? -14.831 13.952 4.384 1.00 87.44 72 GLN A N 1
ATOM 580 C CA . GLN A 1 72 ? -15.556 12.750 3.992 1.00 87.44 72 GLN A CA 1
ATOM 581 C C . GLN A 1 72 ? -14.914 11.998 2.826 1.00 87.44 72 GLN A C 1
ATOM 583 O O . GLN A 1 72 ? -15.262 10.841 2.617 1.00 87.44 72 GLN A O 1
ATOM 588 N N . THR A 1 73 ? -13.954 12.585 2.121 1.00 91.25 73 THR A N 1
ATOM 589 C CA . THR A 1 73 ? -13.430 12.134 0.834 1.00 91.25 73 THR A CA 1
ATOM 590 C C . THR A 1 73 ? -11.909 12.171 0.846 1.00 91.25 73 THR A C 1
ATOM 592 O O . THR A 1 73 ? -11.260 13.185 1.127 1.00 91.25 73 THR A O 1
ATOM 595 N N . CYS A 1 74 ? -11.327 11.048 0.452 1.00 92.19 74 CYS A N 1
ATOM 596 C CA . CYS A 1 74 ? -9.901 10.886 0.246 1.00 92.19 74 CYS A CA 1
ATOM 597 C C . CYS A 1 74 ? -9.631 10.431 -1.188 1.00 92.19 74 CYS A C 1
ATOM 599 O O . CYS A 1 74 ? -10.419 9.709 -1.798 1.00 92.19 74 CYS A O 1
ATOM 601 N N . VAL A 1 75 ? -8.478 10.827 -1.704 1.00 92.31 75 VAL A N 1
ATOM 602 C CA . VAL A 1 75 ? -7.925 10.383 -2.977 1.00 92.31 75 VAL A CA 1
ATOM 603 C C . VAL A 1 75 ? -6.781 9.429 -2.677 1.00 92.31 75 VAL A C 1
ATOM 605 O O . VAL A 1 75 ? -5.861 9.760 -1.925 1.00 92.31 75 VAL A O 1
ATOM 608 N N . LEU A 1 76 ? -6.841 8.247 -3.271 1.00 92.06 76 LEU A N 1
ATOM 609 C CA . LEU A 1 76 ? -5.771 7.266 -3.257 1.00 92.06 76 LEU A CA 1
ATOM 610 C C . LEU A 1 76 ? -5.293 7.076 -4.689 1.00 92.06 76 LEU A C 1
ATOM 612 O O . LEU A 1 76 ? -6.066 6.673 -5.554 1.00 92.06 76 LEU A O 1
ATOM 616 N N . ARG A 1 77 ? -4.021 7.373 -4.938 1.00 92.00 77 ARG A N 1
ATOM 617 C CA . ARG A 1 77 ? -3.392 7.208 -6.243 1.00 92.00 77 ARG A CA 1
ATOM 618 C C . ARG A 1 77 ? -2.263 6.194 -6.150 1.00 92.00 77 ARG A C 1
ATOM 620 O O . ARG A 1 77 ? -1.308 6.416 -5.411 1.00 92.00 77 ARG A O 1
ATOM 627 N N . THR A 1 78 ? -2.356 5.103 -6.899 1.00 89.12 78 THR A N 1
ATOM 628 C CA . THR A 1 78 ? -1.318 4.070 -6.974 1.00 89.12 78 THR A CA 1
ATOM 629 C C . THR A 1 78 ? -0.614 4.127 -8.323 1.00 89.12 78 THR A C 1
ATOM 631 O O . THR A 1 78 ? -1.236 4.208 -9.381 1.00 89.12 78 THR A O 1
ATOM 634 N N . MET A 1 79 ? 0.717 4.099 -8.303 1.00 83.25 79 MET A N 1
ATOM 635 C CA . MET A 1 79 ? 1.529 4.088 -9.523 1.00 83.25 79 MET A CA 1
ATOM 636 C C . MET A 1 79 ? 1.923 2.642 -9.863 1.00 83.25 79 MET A C 1
ATOM 638 O O . MET A 1 79 ? 3.079 2.245 -9.671 1.00 83.25 79 MET A O 1
ATOM 642 N N . ALA A 1 80 ? 0.953 1.834 -10.300 1.00 67.69 80 ALA A N 1
ATOM 643 C CA . ALA A 1 80 ? 1.154 0.435 -10.678 1.00 67.69 80 ALA A CA 1
ATOM 644 C C . ALA A 1 80 ? 1.430 0.310 -12.190 1.00 67.69 80 ALA A C 1
ATOM 646 O O . ALA A 1 80 ? 0.541 0.461 -13.020 1.00 67.69 80 ALA A O 1
ATOM 647 N N . GLY A 1 81 ? 2.680 0.015 -12.560 1.00 65.88 81 GLY A N 1
ATOM 648 C CA . GLY A 1 81 ? 3.038 -0.268 -13.954 1.00 65.88 81 GLY A CA 1
ATOM 649 C C . GLY A 1 81 ? 2.886 0.931 -14.903 1.00 65.88 81 GLY A C 1
ATOM 650 O O . GLY A 1 81 ? 3.444 1.998 -14.638 1.00 65.88 81 GLY A O 1
ATOM 651 N N . ALA A 1 82 ? 2.191 0.714 -16.028 1.00 59.62 82 ALA A N 1
ATOM 652 C CA . ALA A 1 82 ? 2.086 1.640 -17.163 1.00 59.62 82 ALA A CA 1
ATOM 653 C C . ALA A 1 82 ? 1.117 2.821 -16.944 1.00 59.62 82 ALA A C 1
ATOM 655 O O . ALA A 1 82 ? 1.084 3.737 -17.761 1.00 59.62 82 ALA A O 1
ATOM 656 N N . GLY A 1 83 ? 0.354 2.832 -15.846 1.00 66.69 83 GLY A N 1
ATOM 657 C CA . GLY A 1 83 ? -0.616 3.885 -15.556 1.00 66.69 83 GLY A CA 1
ATOM 658 C C . GLY A 1 83 ? -0.735 4.193 -14.068 1.00 66.69 83 GLY A C 1
ATOM 659 O O . GLY A 1 83 ? -0.489 3.348 -13.209 1.00 66.69 83 GLY A O 1
ATOM 660 N N . ALA A 1 84 ? -1.109 5.433 -13.760 1.00 81.75 84 ALA A N 1
ATOM 661 C CA . ALA A 1 84 ? -1.531 5.805 -12.418 1.00 81.75 84 ALA A CA 1
ATOM 662 C C . ALA A 1 84 ? -3.025 5.500 -12.267 1.00 81.75 84 ALA A C 1
ATOM 664 O O . ALA A 1 84 ? -3.827 6.024 -13.039 1.00 81.75 84 ALA A O 1
ATOM 665 N N . LEU A 1 85 ? -3.399 4.696 -11.274 1.00 85.81 85 LEU A N 1
ATOM 666 C CA . LEU A 1 85 ? -4.797 4.514 -10.896 1.00 85.81 85 LEU A CA 1
ATOM 667 C C . LEU A 1 85 ? -5.130 5.522 -9.799 1.00 85.81 85 LEU A C 1
ATOM 669 O O . LEU A 1 85 ? -4.487 5.520 -8.753 1.00 85.81 85 LEU A O 1
ATOM 673 N N . GLU A 1 86 ? -6.121 6.379 -10.028 1.00 90.62 86 GLU A N 1
ATOM 674 C CA . GLU A 1 86 ? -6.611 7.342 -9.040 1.00 90.62 86 GLU A CA 1
ATOM 675 C C . GLU A 1 86 ? -8.039 6.984 -8.616 1.00 90.62 86 GLU A C 1
ATOM 677 O O . GLU A 1 86 ? -8.937 6.864 -9.446 1.00 90.62 86 GLU A O 1
ATOM 682 N N . LEU A 1 87 ? -8.246 6.809 -7.311 1.00 89.31 87 LEU A N 1
ATOM 683 C CA . LEU A 1 87 ? -9.517 6.423 -6.709 1.00 89.31 87 LEU A CA 1
ATOM 684 C C . LEU A 1 87 ? -9.960 7.477 -5.695 1.00 89.31 87 LEU A C 1
ATOM 686 O O . LEU A 1 87 ? -9.242 7.779 -4.741 1.00 89.31 87 LEU A O 1
ATOM 690 N N . LYS A 1 88 ? -11.178 7.995 -5.871 1.00 92.69 88 LYS A N 1
ATOM 691 C CA . LYS A 1 88 ? -11.862 8.837 -4.882 1.00 92.69 88 LYS A CA 1
ATOM 692 C C . LYS A 1 88 ? -12.730 7.950 -4.004 1.00 92.69 88 LYS A C 1
ATOM 694 O O . LYS A 1 88 ? -13.585 7.228 -4.508 1.00 92.69 88 LYS A O 1
ATOM 699 N N . LEU A 1 89 ? -12.485 7.972 -2.700 1.00 91.31 89 LEU A N 1
ATOM 700 C CA . LEU A 1 89 ? -13.112 7.069 -1.742 1.00 91.31 89 LEU A CA 1
ATOM 701 C C . LEU A 1 89 ? -13.599 7.838 -0.518 1.00 91.31 89 LEU A C 1
ATOM 703 O O . LEU A 1 89 ? -12.931 8.783 -0.090 1.00 91.31 89 LEU A O 1
ATOM 707 N N . PRO A 1 90 ? -14.702 7.401 0.109 1.00 90.44 90 PRO A N 1
ATOM 708 C CA . PRO A 1 90 ? -15.105 7.964 1.381 1.00 90.44 90 PRO A CA 1
ATOM 709 C C . PRO A 1 90 ? -14.044 7.677 2.453 1.00 90.44 90 PRO A C 1
ATOM 711 O O . PRO A 1 90 ? -13.433 6.602 2.472 1.00 90.44 90 PRO A O 1
ATOM 714 N N . ALA A 1 91 ? -13.838 8.612 3.380 1.00 85.62 91 ALA A N 1
ATOM 715 C CA . ALA A 1 91 ? -12.801 8.561 4.411 1.00 85.62 91 ALA A CA 1
ATOM 716 C C . ALA A 1 91 ? -12.887 7.291 5.278 1.00 85.62 91 ALA A C 1
ATOM 718 O O . ALA A 1 91 ? -11.862 6.752 5.704 1.00 85.62 91 ALA A O 1
ATOM 719 N N . SER A 1 92 ? -14.100 6.765 5.479 1.00 84.00 92 SER A N 1
ATOM 720 C CA . SER A 1 92 ? -14.363 5.510 6.196 1.00 84.00 92 SER A CA 1
ATOM 721 C C . SER A 1 92 ? -13.7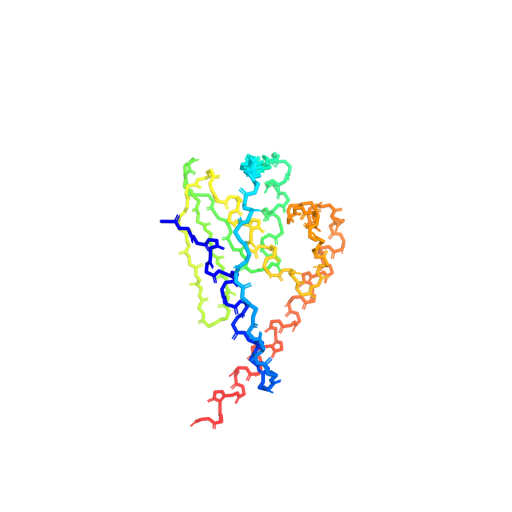68 4.271 5.512 1.00 84.00 92 SER A C 1
ATOM 723 O O . SER A 1 92 ? -13.396 3.312 6.192 1.00 84.00 92 SER A O 1
ATOM 725 N N . LEU A 1 93 ? -13.640 4.284 4.181 1.00 88.19 93 LEU A N 1
ATOM 726 C CA . LEU A 1 93 ? -13.093 3.184 3.379 1.00 88.19 93 LEU A CA 1
ATOM 727 C C . LEU A 1 93 ? -11.656 3.440 2.921 1.00 88.19 93 LEU A C 1
ATOM 729 O O . LEU A 1 93 ? -10.915 2.488 2.679 1.00 88.19 93 LEU A O 1
ATOM 733 N N . ALA A 1 94 ? -11.244 4.702 2.839 1.00 90.62 94 ALA A N 1
ATOM 734 C CA . ALA A 1 94 ? -9.963 5.108 2.276 1.00 90.62 94 ALA A CA 1
ATOM 735 C C . ALA A 1 94 ? -8.761 4.447 2.973 1.00 90.62 94 ALA A C 1
ATOM 737 O O . ALA A 1 94 ? -7.891 3.894 2.307 1.00 90.62 94 ALA A O 1
ATOM 738 N N . TYR A 1 95 ? -8.745 4.421 4.309 1.00 90.69 95 TYR A N 1
ATOM 739 C CA . TYR A 1 95 ? -7.661 3.789 5.074 1.00 90.69 95 TYR A CA 1
ATOM 740 C C . TYR A 1 95 ? -7.634 2.265 4.942 1.00 90.69 95 TYR A C 1
ATOM 742 O O . TYR A 1 95 ? -6.565 1.662 4.956 1.00 90.69 95 TYR A O 1
ATOM 750 N N . ARG A 1 96 ? -8.800 1.630 4.774 1.00 89.62 96 ARG A N 1
ATOM 751 C CA . ARG A 1 96 ? -8.875 0.185 4.523 1.00 89.62 96 ARG A CA 1
ATOM 752 C C . ARG A 1 96 ? -8.353 -0.154 3.137 1.00 89.62 96 ARG A C 1
ATOM 754 O O . ARG A 1 96 ? -7.617 -1.124 2.989 1.00 89.62 96 ARG A O 1
ATOM 761 N N . ARG A 1 97 ? -8.704 0.657 2.133 1.00 91.31 97 ARG A N 1
ATOM 762 C CA . ARG A 1 97 ? -8.148 0.496 0.791 1.00 91.31 97 ARG A CA 1
ATOM 763 C C . ARG A 1 97 ? -6.640 0.716 0.804 1.00 91.31 97 ARG A C 1
ATOM 765 O O . ARG A 1 97 ? -5.931 -0.108 0.250 1.00 91.31 97 ARG A O 1
ATOM 772 N N . LEU A 1 98 ? -6.157 1.746 1.499 1.00 92.62 98 LEU A N 1
ATOM 773 C CA . LEU A 1 98 ? -4.725 2.003 1.654 1.00 92.62 98 LEU A CA 1
ATOM 774 C C . LEU A 1 98 ? -3.981 0.811 2.265 1.00 92.62 98 LEU A C 1
ATOM 776 O O . LEU A 1 98 ? -2.953 0.402 1.736 1.00 92.62 98 LEU A O 1
ATOM 780 N N . LEU A 1 99 ? -4.522 0.231 3.339 1.00 92.44 99 LEU A N 1
ATOM 781 C CA . LEU A 1 99 ? -3.965 -0.977 3.942 1.00 92.44 99 LEU A CA 1
ATOM 782 C C . LEU A 1 99 ? -3.916 -2.140 2.937 1.00 92.44 99 LEU A C 1
ATOM 784 O O . LEU A 1 99 ? -2.888 -2.794 2.822 1.00 92.44 99 LEU A O 1
ATOM 788 N N . SER A 1 100 ? -5.002 -2.375 2.195 1.00 90.31 100 SER A N 1
ATOM 789 C CA . SER A 1 100 ? -5.065 -3.438 1.184 1.00 90.31 100 SER A CA 1
ATOM 790 C C . SER A 1 100 ? -3.996 -3.271 0.102 1.00 90.31 100 SER A C 1
ATOM 792 O O . SER A 1 100 ? -3.312 -4.234 -0.221 1.00 90.31 100 SER A O 1
ATOM 794 N N . GLU A 1 101 ? -3.832 -2.058 -0.428 1.00 91.88 101 GLU A N 1
ATOM 795 C CA . GLU A 1 101 ? -2.843 -1.744 -1.471 1.00 91.88 101 GLU A CA 1
ATOM 796 C C . GLU A 1 101 ? -1.407 -1.929 -0.963 1.00 91.88 101 GLU A C 1
ATOM 798 O O . GLU A 1 101 ? -0.548 -2.458 -1.667 1.00 91.88 101 GLU A O 1
ATOM 803 N N . LEU A 1 102 ? -1.137 -1.525 0.283 1.00 92.25 102 LEU A N 1
ATOM 804 C CA . LEU A 1 102 ? 0.158 -1.756 0.922 1.00 92.25 102 LEU A CA 1
ATOM 805 C C . LEU A 1 102 ? 0.427 -3.246 1.134 1.00 92.25 102 LEU A C 1
ATOM 807 O O . LEU A 1 102 ? 1.532 -3.713 0.864 1.00 92.25 102 LEU A O 1
ATOM 811 N N . CYS A 1 103 ? -0.569 -4.004 1.589 1.00 90.88 103 CYS A N 1
ATOM 812 C CA . CYS A 1 103 ? -0.426 -5.444 1.755 1.00 90.88 103 CYS A CA 1
ATOM 813 C C . CYS A 1 103 ? -0.163 -6.128 0.416 1.00 90.88 103 CYS A C 1
ATOM 815 O O . CYS A 1 103 ? 0.812 -6.859 0.316 1.00 90.88 103 CYS A O 1
ATOM 817 N N . GLU A 1 104 ? -0.937 -5.818 -0.627 1.00 88.94 104 GLU A N 1
ATOM 818 C CA . GLU A 1 104 ? -0.744 -6.353 -1.980 1.00 88.94 104 GLU A CA 1
ATOM 819 C C . GLU A 1 104 ? 0.678 -6.102 -2.498 1.00 88.94 104 GLU A C 1
ATOM 821 O O . GLU A 1 104 ? 1.354 -7.021 -2.959 1.00 88.94 104 GLU A O 1
ATOM 826 N N . LYS A 1 105 ? 1.180 -4.874 -2.330 1.00 89.56 105 LYS A N 1
ATOM 827 C CA . LYS A 1 105 ? 2.547 -4.519 -2.721 1.00 89.56 105 LYS A CA 1
ATOM 828 C C . LYS A 1 105 ? 3.622 -5.166 -1.863 1.00 89.56 105 LYS A C 1
ATOM 830 O O . LYS A 1 105 ? 4.761 -5.197 -2.297 1.00 89.56 105 LYS A O 1
ATOM 835 N N . THR A 1 106 ? 3.317 -5.646 -0.664 1.00 90.44 106 THR A N 1
ATOM 836 C CA . THR A 1 106 ? 4.317 -6.239 0.236 1.00 90.44 106 THR A CA 1
ATOM 837 C C . THR A 1 106 ? 4.269 -7.762 0.292 1.00 90.44 106 THR A C 1
ATOM 839 O O . THR A 1 106 ? 5.229 -8.353 0.787 1.00 90.44 106 THR A O 1
ATOM 842 N N . VAL A 1 107 ? 3.230 -8.399 -0.273 1.00 89.75 107 VAL A N 1
ATOM 843 C CA . VAL A 1 107 ? 3.072 -9.868 -0.358 1.00 89.75 107 VAL A CA 1
ATOM 844 C C . VAL A 1 107 ? 4.355 -10.601 -0.754 1.00 89.75 107 VAL A C 1
ATOM 846 O O . VAL A 1 107 ? 4.669 -11.591 -0.098 1.00 89.75 107 VAL A O 1
ATOM 849 N N . PRO A 1 108 ? 5.146 -10.146 -1.746 1.00 88.19 108 PRO A N 1
ATOM 850 C CA . PRO A 1 108 ? 6.332 -10.898 -2.155 1.00 88.19 108 PRO A CA 1
ATOM 851 C C . PRO A 1 108 ? 7.432 -10.989 -1.085 1.00 88.19 108 PRO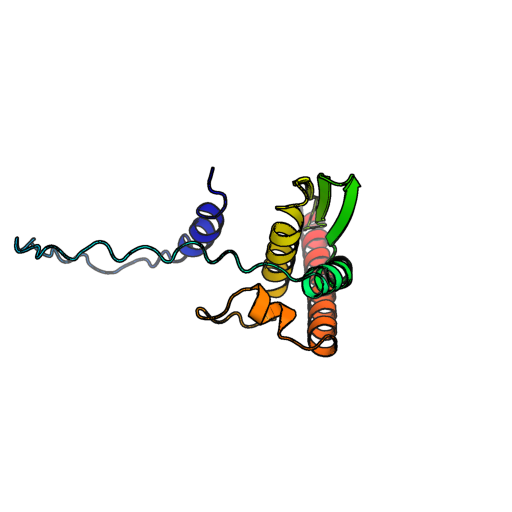 A C 1
ATOM 853 O O . PRO A 1 108 ? 8.303 -11.850 -1.176 1.00 88.19 108 PRO A O 1
ATOM 856 N N . TRP A 1 109 ? 7.425 -10.101 -0.085 1.00 89.69 109 TRP A N 1
ATOM 857 C CA . TRP A 1 109 ? 8.510 -9.961 0.898 1.00 89.69 109 TRP A CA 1
ATOM 858 C C . TRP A 1 109 ? 8.063 -10.143 2.346 1.00 89.69 109 TRP A C 1
ATOM 860 O O . TRP A 1 109 ? 8.901 -10.346 3.227 1.00 89.69 109 TRP A O 1
ATOM 870 N N . ILE A 1 110 ? 6.761 -10.056 2.606 1.00 87.06 110 ILE A N 1
ATOM 871 C CA . ILE A 1 110 ? 6.180 -10.257 3.926 1.00 87.06 110 ILE A CA 1
ATOM 872 C C . ILE A 1 110 ? 5.418 -11.583 3.912 1.00 87.06 110 ILE A C 1
ATOM 874 O O . ILE A 1 110 ? 4.438 -11.703 3.181 1.00 87.06 110 ILE A O 1
ATOM 878 N N . PRO A 1 111 ? 5.816 -12.581 4.722 1.00 80.44 111 PRO A N 1
ATOM 879 C CA . PRO A 1 111 ? 4.994 -13.764 4.912 1.00 80.44 111 PRO A CA 1
ATOM 880 C C . PRO A 1 111 ? 3.701 -13.355 5.624 1.00 80.44 111 PRO A C 1
ATOM 882 O O . PRO A 1 111 ? 3.729 -12.914 6.774 1.00 80.44 111 PRO A O 1
ATOM 885 N N . PHE A 1 112 ? 2.580 -13.485 4.920 1.00 77.38 112 PHE A N 1
ATOM 886 C CA . PHE A 1 112 ? 1.244 -13.335 5.484 1.00 77.38 112 PHE A CA 1
ATOM 887 C C . PHE A 1 112 ? 0.756 -14.715 5.929 1.00 77.38 112 PHE A C 1
ATOM 889 O O . PHE A 1 112 ? 0.577 -15.618 5.110 1.00 77.38 112 PHE A O 1
ATOM 896 N N . HIS A 1 113 ? 0.567 -14.902 7.234 1.00 75.06 113 HIS A N 1
ATOM 897 C CA . HIS A 1 113 ? 0.015 -16.144 7.765 1.00 75.06 113 HIS A CA 1
ATOM 898 C C . HIS A 1 113 ? -1.507 -16.166 7.581 1.00 75.06 113 HIS A C 1
ATOM 900 O O . HIS A 1 113 ? -2.178 -15.181 7.862 1.00 75.06 113 HIS A O 1
ATOM 906 N N . LEU A 1 114 ? -2.080 -17.319 7.208 1.00 73.88 114 LEU A N 1
ATOM 907 C CA . LEU A 1 114 ? -3.537 -17.491 7.030 1.00 73.88 114 LEU A CA 1
ATOM 908 C C . LEU A 1 114 ? -4.367 -17.166 8.287 1.00 73.88 114 LEU A C 1
ATOM 910 O O . LEU A 1 114 ? -5.578 -16.985 8.204 1.00 73.88 114 LEU A O 1
ATOM 914 N N . LYS A 1 115 ? -3.721 -17.135 9.456 1.00 78.56 115 LYS A N 1
ATOM 915 C CA . LYS A 1 115 ? -4.342 -16.846 10.753 1.00 78.56 115 LYS A CA 1
ATOM 916 C C . LYS A 1 115 ? -4.231 -15.374 11.163 1.00 78.56 115 LYS A C 1
ATOM 918 O O . LYS A 1 115 ? -4.856 -14.988 12.147 1.00 78.56 115 LYS A O 1
ATOM 923 N N . GLU A 1 116 ? -3.448 -14.574 10.446 1.00 80.75 116 GLU A N 1
ATOM 924 C CA . GLU A 1 116 ? -3.181 -13.176 10.776 1.00 80.75 116 GLU A CA 1
ATOM 925 C C . GLU A 1 116 ? -3.883 -12.237 9.798 1.00 80.75 116 GLU A C 1
ATOM 927 O O . GLU A 1 116 ? -4.015 -12.518 8.605 1.00 80.75 116 GLU A O 1
ATOM 932 N N . SER A 1 117 ? -4.344 -11.093 10.305 1.00 86.25 117 SER A N 1
ATOM 933 C CA . SER A 1 117 ? -4.880 -10.056 9.432 1.00 86.25 117 SER A CA 1
ATOM 934 C C . SER A 1 117 ? -3.736 -9.330 8.720 1.00 86.25 117 SER A C 1
ATOM 936 O O . SER A 1 117 ? -2.648 -9.170 9.270 1.00 86.25 117 SER A O 1
ATOM 938 N N . CYS A 1 118 ? -3.984 -8.813 7.513 1.00 87.06 118 CYS A N 1
ATOM 939 C CA . CYS A 1 118 ? -2.963 -8.040 6.793 1.00 87.06 118 CYS A CA 1
ATOM 940 C C . CYS A 1 118 ? -2.513 -6.796 7.589 1.00 87.06 118 CYS A C 1
ATOM 942 O O . CYS A 1 118 ? -1.353 -6.401 7.506 1.00 87.06 118 CYS A O 1
ATOM 944 N N . ARG A 1 119 ? -3.392 -6.240 8.440 1.00 89.44 119 ARG A N 1
ATOM 945 C CA . ARG A 1 119 ? -3.033 -5.207 9.421 1.00 89.44 119 ARG A CA 1
ATOM 946 C C . ARG A 1 119 ? -1.940 -5.705 10.362 1.00 89.44 119 ARG A C 1
ATOM 948 O O . ARG A 1 119 ? -0.936 -5.021 10.501 1.00 89.44 119 ARG A O 1
ATOM 955 N N . ASP A 1 120 ? -2.127 -6.862 10.986 1.00 87.69 120 ASP A N 1
ATOM 956 C CA . ASP A 1 120 ? -1.205 -7.369 12.003 1.00 87.69 120 ASP A CA 1
ATOM 957 C C . ASP A 1 120 ? 0.121 -7.818 11.374 1.00 87.69 120 ASP A C 1
ATOM 959 O O . ASP A 1 120 ? 1.186 -7.468 11.875 1.00 87.69 120 ASP A O 1
ATOM 963 N N . SER A 1 121 ? 0.088 -8.488 10.218 1.00 87.44 121 SER A N 1
ATOM 964 C CA . SER A 1 121 ? 1.314 -8.929 9.536 1.00 87.44 121 SER A CA 1
ATOM 965 C C . SER A 1 121 ? 2.145 -7.770 8.963 1.00 87.44 121 SER A C 1
ATOM 967 O O . SER A 1 121 ? 3.371 -7.890 8.864 1.00 87.44 121 SER A O 1
ATOM 969 N N . LEU A 1 122 ? 1.506 -6.655 8.582 1.00 89.06 122 LEU A N 1
ATOM 970 C CA . LEU A 1 122 ? 2.185 -5.454 8.083 1.00 89.06 122 LEU A CA 1
ATOM 971 C C . LEU A 1 122 ? 2.595 -4.517 9.228 1.00 89.06 122 LEU A C 1
ATOM 973 O O . LEU A 1 122 ? 3.770 -4.186 9.363 1.00 89.06 122 LEU A O 1
ATOM 977 N N . LEU A 1 123 ? 1.640 -4.084 10.057 1.00 88.88 123 LEU A N 1
ATOM 978 C CA . LEU A 1 123 ? 1.864 -3.097 11.120 1.00 88.88 123 LEU A CA 1
ATOM 979 C C . LEU A 1 123 ? 2.487 -3.702 12.383 1.00 88.88 123 LEU A C 1
ATOM 981 O O . LEU A 1 123 ? 3.091 -2.966 13.160 1.00 88.88 123 LEU A O 1
ATOM 985 N N . GLY A 1 124 ? 2.418 -5.019 12.581 1.00 87.44 124 GLY A N 1
ATOM 986 C CA . GLY A 1 124 ? 3.145 -5.711 13.650 1.00 87.44 124 GLY A CA 1
ATOM 987 C C . GLY A 1 124 ? 4.661 -5.753 13.433 1.00 87.44 124 GLY A C 1
ATOM 988 O O . GLY A 1 124 ? 5.402 -6.187 14.314 1.00 87.44 124 GLY A O 1
ATOM 989 N N . ARG A 1 125 ? 5.152 -5.295 12.274 1.00 88.56 125 ARG A N 1
ATOM 990 C CA . ARG A 1 125 ? 6.583 -5.216 11.966 1.00 88.56 125 ARG A CA 1
ATOM 991 C C . ARG A 1 125 ? 7.183 -3.889 12.410 1.00 88.56 125 ARG A C 1
ATOM 993 O O . ARG A 1 125 ? 6.519 -2.851 12.445 1.00 88.56 125 ARG A O 1
ATOM 1000 N N . SER A 1 126 ? 8.482 -3.934 12.700 1.00 92.19 126 SER A N 1
ATOM 1001 C CA . SER A 1 126 ? 9.266 -2.735 12.974 1.00 92.19 126 SER A CA 1
ATOM 1002 C C . SER A 1 126 ? 9.441 -1.891 11.714 1.00 92.19 126 SER A C 1
ATOM 1004 O O . SER A 1 126 ? 9.570 -2.414 10.603 1.00 92.19 126 SER A O 1
ATOM 1006 N N . ASP A 1 127 ? 9.527 -0.577 11.895 1.00 90.12 127 ASP A N 1
ATOM 1007 C CA . ASP A 1 127 ? 9.696 0.362 10.784 1.00 90.12 127 ASP A CA 1
ATOM 1008 C C . ASP A 1 127 ? 11.002 0.105 10.012 1.00 90.12 127 ASP A C 1
ATOM 1010 O O . ASP A 1 127 ? 11.039 0.233 8.791 1.00 90.12 127 ASP A O 1
ATOM 1014 N N . ALA A 1 128 ? 12.054 -0.374 10.689 1.00 90.88 128 ALA A N 1
ATOM 1015 C CA . ALA A 1 128 ? 13.300 -0.794 10.046 1.00 90.88 128 ALA A CA 1
ATOM 1016 C C . ALA A 1 128 ? 13.111 -1.996 9.097 1.00 90.88 128 ALA A C 1
ATOM 1018 O O . ALA A 1 128 ? 13.740 -2.063 8.038 1.00 90.88 128 ALA A O 1
ATOM 1019 N N . ASN A 1 129 ? 12.242 -2.950 9.453 1.00 92.69 129 ASN A N 1
ATOM 1020 C CA . ASN A 1 129 ? 11.912 -4.077 8.581 1.00 92.69 129 ASN A CA 1
ATOM 1021 C C . ASN A 1 129 ? 11.107 -3.601 7.364 1.00 92.69 129 ASN A C 1
ATOM 1023 O O . ASN A 1 129 ? 11.443 -3.951 6.234 1.00 92.69 129 ASN A O 1
ATOM 1027 N N . LEU A 1 130 ? 10.110 -2.741 7.584 1.00 92.50 130 LEU A N 1
ATOM 1028 C CA . LEU A 1 130 ? 9.288 -2.171 6.515 1.00 92.50 130 LEU A CA 1
ATOM 1029 C C . LEU A 1 130 ? 10.107 -1.297 5.556 1.00 92.50 130 LEU A C 1
ATOM 1031 O O . LEU A 1 130 ? 9.924 -1.387 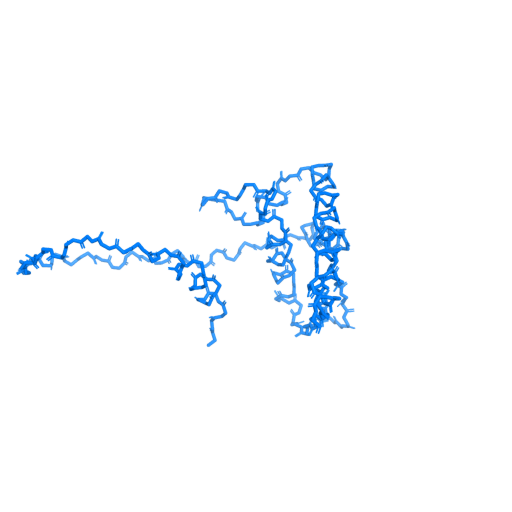4.344 1.00 92.50 130 LEU A O 1
ATOM 1035 N N . ALA A 1 131 ? 11.078 -0.535 6.064 1.00 92.25 131 ALA A N 1
ATOM 1036 C CA . ALA A 1 131 ? 12.021 0.217 5.242 1.00 92.25 131 ALA A CA 1
ATOM 1037 C C . ALA A 1 131 ? 12.866 -0.707 4.351 1.00 92.25 131 ALA A C 1
ATOM 1039 O O . ALA A 1 131 ? 13.059 -0.431 3.167 1.00 92.25 131 ALA A O 1
ATOM 1040 N N . ARG A 1 132 ? 13.325 -1.850 4.880 1.00 94.31 132 ARG A N 1
ATOM 1041 C CA . ARG A 1 132 ? 14.036 -2.857 4.077 1.00 94.31 132 ARG A CA 1
ATOM 1042 C C . ARG A 1 132 ? 13.144 -3.427 2.973 1.00 94.31 132 ARG A C 1
ATOM 1044 O O . ARG A 1 132 ? 13.600 -3.553 1.839 1.00 94.31 132 ARG A O 1
ATOM 1051 N N . VAL A 1 133 ? 11.885 -3.739 3.282 1.00 94.00 133 VAL A N 1
ATOM 1052 C CA . VAL A 1 133 ? 10.906 -4.209 2.288 1.00 94.00 133 VAL A CA 1
ATOM 1053 C C . VAL A 1 133 ? 10.669 -3.150 1.208 1.00 94.00 133 VAL A C 1
ATOM 1055 O O . VAL A 1 133 ? 10.665 -3.487 0.028 1.00 94.00 133 VAL A O 1
ATOM 1058 N N . ALA A 1 134 ? 10.565 -1.872 1.573 1.00 93.75 134 ALA A N 1
ATOM 1059 C CA . ALA A 1 134 ? 10.432 -0.781 0.609 1.00 93.75 134 ALA A CA 1
ATOM 1060 C C . ALA A 1 134 ? 11.632 -0.688 -0.353 1.00 93.75 134 ALA A C 1
ATOM 1062 O O . ALA A 1 134 ? 11.452 -0.492 -1.554 1.00 93.75 134 ALA A O 1
ATOM 1063 N N . VAL A 1 135 ? 12.860 -0.892 0.141 1.00 94.31 135 VAL A N 1
ATOM 1064 C CA . VAL A 1 135 ? 14.063 -0.948 -0.711 1.00 94.31 135 VAL A CA 1
ATOM 1065 C C . VAL A 1 135 ? 13.994 -2.121 -1.695 1.00 94.31 135 VAL A C 1
ATOM 1067 O O . VAL A 1 135 ? 14.328 -1.959 -2.872 1.00 94.31 135 VAL A O 1
ATOM 1070 N N . LEU A 1 136 ? 13.541 -3.294 -1.240 1.00 94.06 136 LEU A N 1
ATOM 1071 C CA . LEU A 1 136 ? 13.356 -4.464 -2.106 1.00 94.06 136 LEU A CA 1
ATOM 1072 C C . LEU A 1 136 ? 12.288 -4.209 -3.176 1.00 94.06 136 LEU A C 1
ATOM 1074 O O . LEU A 1 136 ? 12.543 -4.467 -4.352 1.00 94.06 136 LEU A O 1
ATOM 1078 N N . TYR A 1 137 ? 11.157 -3.620 -2.790 1.00 92.00 137 TYR A N 1
ATOM 1079 C CA . TYR A 1 137 ? 10.098 -3.202 -3.706 1.00 92.00 137 TYR A CA 1
ATOM 1080 C C . TYR A 1 137 ? 10.615 -2.218 -4.767 1.00 92.00 137 TYR A C 1
ATOM 1082 O O . TYR A 1 137 ? 10.393 -2.415 -5.963 1.00 92.00 137 TYR A O 1
ATOM 1090 N N . ALA A 1 138 ? 11.374 -1.194 -4.367 1.00 91.19 138 ALA A N 1
ATOM 1091 C CA . ALA A 1 138 ? 11.949 -0.227 -5.300 1.00 91.19 138 ALA A CA 1
ATOM 1092 C C . ALA A 1 138 ? 12.916 -0.887 -6.301 1.00 91.19 138 ALA A C 1
ATOM 1094 O O . ALA A 1 138 ? 12.912 -0.554 -7.493 1.00 91.19 138 ALA A O 1
ATOM 1095 N N . ARG A 1 139 ? 13.727 -1.848 -5.834 1.00 92.44 139 ARG A N 1
ATOM 1096 C CA . ARG A 1 139 ? 14.649 -2.616 -6.680 1.00 92.44 139 ARG A CA 1
ATOM 1097 C C . ARG A 1 139 ? 13.900 -3.485 -7.688 1.00 92.44 139 ARG A C 1
ATOM 1099 O O . ARG A 1 139 ? 14.247 -3.456 -8.870 1.00 92.44 139 ARG A O 1
ATOM 1106 N N . ASP A 1 140 ? 12.884 -4.215 -7.239 1.00 90.12 140 ASP A N 1
ATOM 1107 C CA . ASP A 1 140 ? 12.062 -5.068 -8.100 1.00 90.12 140 ASP A CA 1
ATOM 1108 C C . ASP A 1 140 ? 11.327 -4.246 -9.164 1.00 90.12 140 ASP A C 1
ATOM 1110 O O . ASP A 1 140 ? 11.426 -4.523 -10.359 1.00 90.12 140 ASP A O 1
ATOM 1114 N N . ARG A 1 141 ? 10.721 -3.124 -8.767 1.00 86.88 141 ARG A N 1
ATOM 1115 C CA . ARG A 1 141 ? 10.065 -2.198 -9.695 1.00 86.88 141 ARG A CA 1
ATOM 1116 C C . ARG A 1 141 ? 11.018 -1.675 -10.769 1.00 86.88 141 ARG A C 1
ATOM 1118 O O . ARG A 1 141 ? 10.640 -1.594 -11.939 1.00 86.88 141 ARG A O 1
ATOM 1125 N N . LYS A 1 142 ? 12.248 -1.299 -10.397 1.00 87.31 142 LYS A N 1
ATOM 1126 C CA . LYS A 1 142 ? 13.264 -0.838 -11.357 1.00 87.31 142 LYS A CA 1
ATOM 1127 C C . LYS A 1 142 ? 13.622 -1.945 -12.352 1.00 87.31 142 LYS A C 1
ATOM 1129 O O . LYS A 1 142 ? 13.711 -1.668 -13.547 1.00 87.31 142 LYS A O 1
ATOM 1134 N N . ALA A 1 143 ? 13.777 -3.180 -11.878 1.00 86.75 143 ALA A N 1
ATOM 1135 C CA . ALA A 1 143 ? 14.044 -4.334 -12.733 1.00 86.75 143 ALA A CA 1
ATOM 1136 C C . ALA A 1 143 ? 12.874 -4.622 -13.690 1.00 86.75 143 ALA A C 1
ATOM 1138 O O . ALA A 1 143 ? 13.087 -4.805 -14.888 1.00 86.75 143 ALA A O 1
ATOM 1139 N N . THR A 1 144 ? 11.637 -4.582 -13.194 1.00 84.31 144 THR A N 1
ATOM 1140 C CA . THR A 1 144 ? 10.421 -4.797 -13.992 1.00 84.31 144 THR A CA 1
ATOM 1141 C C . THR A 1 144 ? 10.238 -3.717 -15.060 1.00 84.31 144 THR A C 1
ATOM 1143 O O . THR A 1 144 ? 9.926 -4.033 -16.206 1.00 84.31 144 THR A O 1
ATOM 1146 N N . ARG A 1 145 ? 10.524 -2.447 -14.741 1.00 81.12 145 ARG A N 1
ATOM 1147 C CA . ARG A 1 145 ? 10.525 -1.350 -15.726 1.00 81.12 145 ARG A CA 1
ATOM 1148 C C . ARG A 1 145 ? 11.579 -1.530 -16.813 1.00 81.12 145 ARG A C 1
ATOM 1150 O O . ARG A 1 145 ? 11.277 -1.306 -17.979 1.00 81.12 145 ARG A O 1
ATOM 1157 N N . ALA A 1 146 ? 12.791 -1.942 -16.443 1.00 80.12 146 ALA A N 1
ATOM 1158 C CA . ALA A 1 146 ? 13.852 -2.202 -17.412 1.00 80.12 146 ALA A CA 1
ATOM 1159 C C . ALA A 1 146 ? 13.461 -3.330 -18.380 1.00 80.12 146 ALA A C 1
ATOM 1161 O O . ALA A 1 146 ? 13.637 -3.189 -19.585 1.00 80.12 146 ALA A O 1
ATOM 1162 N N . ARG A 1 147 ? 12.859 -4.412 -17.868 1.00 80.06 147 ARG A N 1
ATOM 1163 C CA . ARG A 1 147 ? 12.345 -5.513 -18.699 1.00 80.06 147 ARG A CA 1
ATOM 1164 C C . ARG A 1 147 ? 11.236 -5.052 -19.645 1.00 80.06 147 ARG A C 1
ATOM 1166 O O . ARG A 1 147 ? 11.313 -5.346 -20.829 1.00 80.06 147 ARG A O 1
ATOM 1173 N N . ALA A 1 148 ? 10.261 -4.287 -19.150 1.00 77.62 148 ALA A N 1
ATOM 1174 C CA . ALA A 1 148 ? 9.173 -3.763 -19.978 1.00 77.62 148 ALA A CA 1
ATOM 1175 C C . ALA A 1 148 ? 9.683 -2.849 -21.108 1.00 77.62 148 ALA A C 1
ATOM 1177 O O . ALA A 1 148 ? 9.199 -2.941 -22.232 1.00 77.62 148 ALA A O 1
ATOM 1178 N N . ALA A 1 149 ? 10.685 -2.008 -20.830 1.00 73.56 149 ALA A N 1
ATOM 1179 C CA . ALA A 1 149 ? 11.307 -1.154 -21.841 1.00 73.56 149 ALA A CA 1
ATOM 1180 C C . ALA A 1 149 ? 12.049 -1.965 -22.917 1.00 73.56 149 ALA A C 1
ATOM 1182 O O . ALA A 1 149 ? 11.925 -1.661 -24.097 1.00 73.56 149 ALA A O 1
ATOM 1183 N N . ILE A 1 150 ? 12.773 -3.021 -22.528 1.00 74.19 150 ILE A N 1
ATOM 1184 C CA . ILE A 1 150 ? 13.454 -3.913 -23.480 1.00 74.19 150 ILE A CA 1
ATOM 1185 C C . ILE A 1 150 ? 12.435 -4.649 -24.360 1.00 74.19 150 ILE A C 1
ATOM 1187 O O . ILE A 1 150 ? 12.619 -4.710 -25.570 1.00 74.19 150 ILE A O 1
ATOM 1191 N N . SER A 1 151 ? 11.342 -5.157 -23.779 1.00 67.69 151 SER A N 1
ATOM 1192 C CA . SER A 1 151 ? 10.271 -5.817 -24.539 1.00 67.69 151 SER A CA 1
ATOM 1193 C C . SER A 1 151 ? 9.599 -4.894 -25.561 1.00 67.69 151 SER A C 1
ATOM 1195 O O . SER A 1 151 ? 9.194 -5.371 -26.612 1.00 67.69 151 SER A O 1
ATOM 1197 N N . LEU A 1 152 ? 9.494 -3.591 -25.278 1.00 65.88 152 LEU A N 1
ATOM 1198 C CA . LEU A 1 152 ? 8.921 -2.602 -26.200 1.00 65.88 152 LEU A CA 1
ATOM 1199 C C . LEU A 1 152 ? 9.853 -2.241 -27.366 1.00 65.88 152 LEU A C 1
ATOM 1201 O O . LEU A 1 152 ? 9.359 -1.858 -28.415 1.00 65.88 152 LEU A O 1
ATOM 1205 N N . CYS A 1 153 ? 11.173 -2.360 -27.204 1.00 62.97 153 CYS A N 1
ATOM 1206 C CA . CYS A 1 153 ? 12.138 -2.087 -28.277 1.00 62.97 153 CYS A CA 1
ATOM 1207 C C . CYS A 1 153 ? 12.342 -3.268 -29.244 1.00 62.97 153 CYS A C 1
ATOM 1209 O O . CYS A 1 153 ? 13.057 -3.121 -30.231 1.00 62.97 153 CYS A O 1
ATOM 1211 N N . LEU A 1 154 ? 11.791 -4.445 -28.929 1.00 58.44 154 LEU A N 1
ATOM 1212 C CA . LEU A 1 154 ? 11.904 -5.666 -29.739 1.00 58.44 154 LEU A CA 1
ATOM 1213 C C . LEU A 1 154 ? 10.655 -5.938 -30.602 1.00 58.44 154 LEU A C 1
ATOM 1215 O O . LEU A 1 154 ? 10.596 -6.978 -31.258 1.00 58.44 154 LEU A O 1
ATOM 1219 N N . LEU A 1 155 ? 9.679 -5.026 -30.582 1.00 50.78 155 LEU A N 1
ATOM 1220 C CA . LEU A 1 155 ? 8.480 -4.998 -31.428 1.00 50.78 155 LEU A CA 1
ATOM 1221 C C . LEU A 1 155 ? 8.598 -3.859 -32.444 1.00 50.78 155 LEU A C 1
ATOM 1223 O O . LEU A 1 155 ? 8.121 -4.059 -33.581 1.00 50.78 155 LEU A O 1
#

pLDDT: mean 74.15, std 20.98, range [34.5, 94.31]

Radius of gyration: 20.85 Å; chains: 1; bounding box: 43×60×47 Å

Organism: Polaromonas naphthalenivorans (strain CJ2) (NCBI:txid365044)

Foldseek 3Di:
DPPPVVVVVVVPPPPPDPDDDDDDDDDDPDDDDDPPPPDPDPPPPDQDPVNLVVLCVLQVLQQWDWADPDQFWIWIWHPDPPDIDIDIDTPVCRSVVSLVSLLVLQVVPFDDDPPDDSSCSQVVDDPVSSNVSSVVSVVVVVVVVVVVVVVVVVD